Protein AF-A0A958Z4H5-F1 (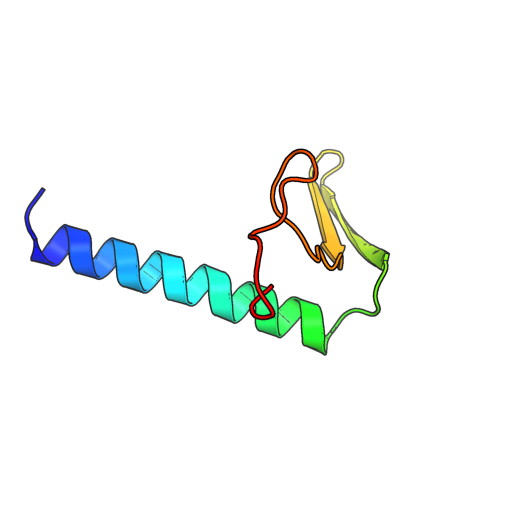afdb_monomer_lite)

pLDDT: mean 91.11, std 11.51, range [49.44, 98.62]

Sequence (61 aa):
MSLKKATFIIVLILLIDQISKFYIKTHFALGDEIRVFDWFRILFVENEGMAWGAKIPGEYG

Secondary structure (DSSP, 8-state):
--HHHHHHHHHHHHHHHHHHHHHHHHH--TT-EEEEETTEEE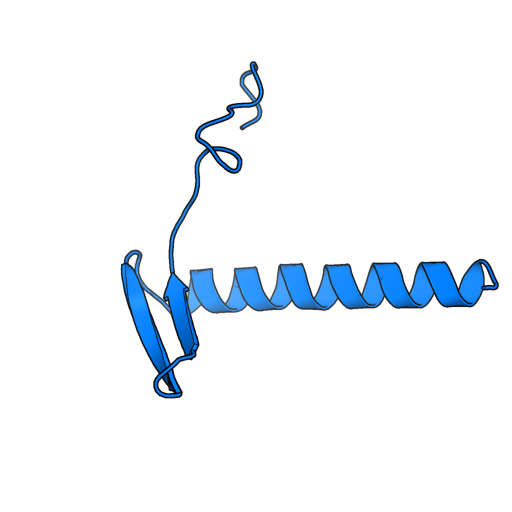E----SS-GGG---SSS--

Structure (mmCIF, N/CA/C/O backbone):
data_AF-A0A958Z4H5-F1
#
_entry.id   AF-A0A958Z4H5-F1
#
loop_
_atom_site.group_PDB
_atom_site.id
_atom_site.type_symbol
_atom_site.label_atom_id
_atom_site.label_alt_id
_atom_site.label_comp_id
_atom_site.label_asym_id
_atom_site.label_entity_id
_atom_site.label_seq_id
_atom_site.pdbx_PDB_ins_code
_atom_site.Cartn_x
_atom_site.Cartn_y
_atom_site.Cartn_z
_atom_site.occupancy
_atom_site.B_iso_or_equiv
_atom_site.auth_seq_id
_atom_site.auth_comp_id
_atom_site.auth_asym_id
_atom_site.auth_atom_id
_atom_site.pdbx_PDB_model_num
ATOM 1 N N . MET A 1 1 ? -20.566 7.893 18.686 1.00 70.50 1 MET A N 1
ATOM 2 C CA . MET A 1 1 ? -19.889 6.577 18.578 1.00 70.50 1 MET A CA 1
ATOM 3 C C . MET A 1 1 ? -19.235 6.267 19.918 1.00 70.50 1 MET A C 1
ATOM 5 O O . MET A 1 1 ? -18.687 7.188 20.505 1.00 70.50 1 MET A O 1
ATOM 9 N N . SER A 1 2 ? -19.328 5.043 20.451 1.00 91.81 2 SER A N 1
ATOM 10 C CA . SER A 1 2 ? -18.650 4.726 21.720 1.00 91.81 2 SER A CA 1
ATOM 11 C C . SER A 1 2 ? -17.147 4.548 21.502 1.00 91.81 2 SER A C 1
ATOM 13 O O . SER A 1 2 ? -16.732 4.106 20.429 1.00 91.81 2 SER A O 1
ATOM 15 N N . LEU A 1 3 ? -16.338 4.846 22.523 1.00 93.88 3 LEU A N 1
ATOM 16 C CA . LEU A 1 3 ? -14.878 4.746 22.441 1.00 93.88 3 LEU A CA 1
ATOM 17 C C . LEU A 1 3 ? -14.421 3.347 22.004 1.00 93.88 3 LEU A C 1
ATOM 19 O O . LEU A 1 3 ? -13.591 3.228 21.118 1.00 93.88 3 LEU A O 1
ATOM 23 N N . LYS A 1 4 ? -15.058 2.287 22.518 1.00 95.31 4 LYS A N 1
ATOM 24 C CA . LYS A 1 4 ? -14.773 0.896 22.118 1.00 95.31 4 LYS A CA 1
ATOM 25 C C . LYS A 1 4 ? -14.966 0.657 20.616 1.00 95.31 4 LYS A C 1
ATOM 27 O O . LYS A 1 4 ? -14.138 0.006 19.990 1.00 95.31 4 LYS A O 1
ATOM 32 N N . LYS A 1 5 ? -16.043 1.202 20.033 1.00 96.38 5 LYS A N 1
ATOM 33 C CA . LYS A 1 5 ? -16.300 1.108 18.586 1.00 96.38 5 LYS A CA 1
ATOM 34 C C . LYS A 1 5 ? -15.252 1.894 17.794 1.00 96.38 5 LYS A C 1
ATOM 36 O O . LYS A 1 5 ? -14.758 1.389 16.796 1.00 96.38 5 LYS A O 1
ATOM 41 N N . ALA A 1 6 ? -14.880 3.083 18.271 1.00 97.56 6 ALA A N 1
ATOM 42 C CA . ALA A 1 6 ? -13.837 3.900 17.654 1.00 97.56 6 ALA A CA 1
ATOM 43 C C . ALA A 1 6 ? -12.479 3.180 17.648 1.00 97.56 6 ALA A C 1
ATOM 45 O O . ALA A 1 6 ? -11.864 3.041 16.597 1.00 97.56 6 ALA A O 1
ATOM 46 N N . THR A 1 7 ? -12.048 2.664 18.804 1.00 97.81 7 THR A N 1
ATOM 47 C CA . THR A 1 7 ? -10.783 1.936 18.958 1.00 97.81 7 THR A CA 1
ATOM 48 C C . THR A 1 7 ? -10.721 0.723 18.041 1.00 97.81 7 THR A C 1
ATOM 50 O O . THR A 1 7 ? -9.717 0.528 17.365 1.00 97.81 7 THR A O 1
ATOM 53 N N . PHE A 1 8 ? -11.800 -0.060 17.968 1.00 98.00 8 PHE A N 1
ATOM 54 C CA . PHE A 1 8 ? -11.857 -1.215 17.076 1.00 98.00 8 PHE A CA 1
ATOM 55 C C . PHE A 1 8 ? -11.670 -0.820 15.604 1.00 98.00 8 PHE A C 1
ATOM 57 O O . PHE A 1 8 ? -10.860 -1.426 14.908 1.00 98.00 8 PHE A O 1
ATOM 64 N N . ILE A 1 9 ? -12.369 0.224 15.146 1.00 98.06 9 ILE A N 1
ATOM 65 C CA . ILE A 1 9 ? -12.255 0.716 13.765 1.00 98.06 9 ILE A CA 1
ATOM 66 C C . ILE A 1 9 ? -10.832 1.208 13.477 1.00 98.06 9 ILE A C 1
ATOM 68 O O . ILE A 1 9 ? -10.272 0.860 12.442 1.00 98.06 9 ILE A O 1
ATOM 72 N N . ILE A 1 10 ? -10.231 1.973 14.393 1.00 98.06 10 ILE A N 1
ATOM 73 C CA . ILE A 1 10 ? -8.861 2.484 14.235 1.00 98.06 10 ILE A CA 1
ATOM 74 C C . ILE A 1 10 ? -7.868 1.327 14.095 1.00 98.06 10 ILE A C 1
ATOM 76 O O . ILE A 1 10 ? -7.081 1.313 13.154 1.00 98.06 10 ILE A O 1
ATOM 80 N N . VAL A 1 11 ? -7.928 0.336 14.991 1.00 98.25 11 VAL A N 1
ATOM 81 C CA . VAL A 1 11 ? -7.029 -0.828 14.943 1.00 98.25 11 VAL A CA 1
ATOM 82 C C . VAL A 1 11 ? -7.206 -1.602 13.639 1.00 98.25 11 VAL A C 1
ATOM 84 O O . VAL A 1 11 ? -6.217 -1.964 13.011 1.00 98.25 11 VAL A O 1
ATOM 87 N N . LEU A 1 12 ? -8.447 -1.815 13.196 1.00 98.44 12 LEU A N 1
ATOM 88 C CA . LEU A 1 12 ? -8.721 -2.515 11.944 1.00 98.44 12 LEU A CA 1
ATOM 89 C C . LEU A 1 12 ? -8.134 -1.779 10.730 1.00 98.44 12 LEU A C 1
ATOM 91 O O . LEU A 1 12 ? -7.507 -2.411 9.883 1.00 98.44 12 LEU A O 1
ATOM 95 N N . ILE A 1 13 ? -8.295 -0.454 10.659 1.00 98.50 13 ILE A N 1
ATOM 96 C CA . ILE A 1 13 ? -7.734 0.366 9.575 1.00 98.50 13 ILE A CA 1
ATOM 97 C C . ILE A 1 13 ? -6.205 0.275 9.567 1.00 98.50 13 ILE A C 1
ATOM 99 O O . ILE A 1 13 ? -5.618 0.045 8.513 1.00 98.50 13 ILE A O 1
ATOM 103 N N . LEU A 1 14 ? -5.563 0.403 10.733 1.00 98.44 14 LEU A N 1
ATOM 104 C CA . LEU A 1 14 ? -4.105 0.310 10.842 1.00 98.44 14 LEU A CA 1
ATOM 105 C C . LEU A 1 14 ? -3.585 -1.076 10.446 1.00 98.44 14 LEU A C 1
ATOM 107 O O . LEU A 1 14 ? -2.559 -1.173 9.780 1.00 98.44 14 LEU A O 1
ATOM 111 N N . LEU A 1 15 ? -4.298 -2.149 10.801 1.00 98.62 15 LEU A N 1
ATOM 112 C CA . LEU A 1 15 ? -3.929 -3.502 10.384 1.00 98.62 15 LEU A CA 1
ATOM 113 C C . LEU A 1 15 ? -3.999 -3.663 8.863 1.00 98.62 15 LEU A C 1
ATOM 115 O O . LEU A 1 15 ? -3.056 -4.176 8.267 1.00 98.62 15 LEU A O 1
ATOM 119 N N . ILE A 1 16 ? -5.078 -3.197 8.227 1.00 98.50 16 ILE A N 1
ATOM 120 C CA . ILE A 1 16 ? -5.227 -3.265 6.765 1.00 98.50 16 ILE A CA 1
ATOM 121 C C . ILE A 1 16 ? -4.125 -2.449 6.072 1.00 98.50 16 ILE A C 1
ATOM 123 O O . ILE A 1 16 ? -3.508 -2.932 5.121 1.00 98.50 16 ILE A O 1
ATOM 127 N N . ASP A 1 17 ? -3.832 -1.244 6.568 1.00 97.81 17 ASP A N 1
ATOM 128 C CA . ASP A 1 17 ? -2.761 -0.386 6.049 1.00 97.81 17 ASP A CA 1
ATOM 129 C C . ASP A 1 17 ? -1.392 -1.082 6.103 1.00 97.81 17 ASP A C 1
ATOM 131 O O . ASP A 1 17 ? -0.696 -1.179 5.094 1.00 97.81 17 ASP A O 1
ATOM 135 N N . GLN A 1 18 ? -1.015 -1.627 7.258 1.00 98.00 18 GLN A N 1
ATOM 136 C CA . GLN A 1 18 ? 0.311 -2.220 7.429 1.00 98.00 18 GLN A CA 1
ATOM 137 C C . GLN A 1 18 ? 0.459 -3.555 6.690 1.00 98.00 18 GLN A C 1
ATOM 139 O O . GLN A 1 18 ? 1.489 -3.794 6.059 1.00 98.00 18 GLN A O 1
ATOM 144 N N . ILE A 1 19 ? -0.573 -4.408 6.705 1.00 98.56 19 ILE A N 1
ATOM 145 C CA . ILE A 1 19 ? -0.554 -5.692 5.987 1.00 98.56 19 ILE A CA 1
ATOM 146 C C . ILE A 1 19 ? -0.461 -5.459 4.477 1.00 98.56 19 ILE A C 1
ATOM 148 O O . ILE A 1 19 ? 0.351 -6.102 3.812 1.00 98.56 19 ILE A O 1
ATOM 152 N N . SER A 1 20 ? -1.250 -4.526 3.930 1.00 97.25 20 SER A N 1
ATOM 153 C CA . SER A 1 20 ? -1.194 -4.214 2.497 1.00 97.25 20 SER A CA 1
ATOM 154 C C . SER A 1 20 ? 0.176 -3.6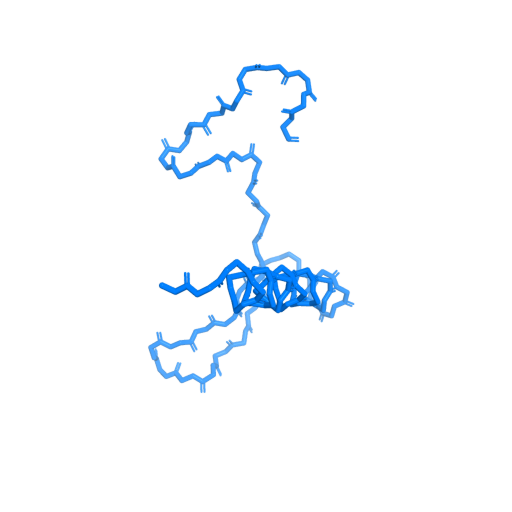63 2.090 1.00 97.25 20 SER A C 1
ATOM 156 O O . SER A 1 20 ? 0.757 -4.161 1.130 1.00 97.25 20 SER A O 1
ATOM 158 N N . LYS A 1 21 ? 0.761 -2.733 2.859 1.00 96.19 21 LYS A N 1
ATOM 159 C CA . LYS A 1 21 ? 2.127 -2.228 2.617 1.00 96.19 21 LYS A CA 1
ATOM 160 C C . LYS A 1 21 ? 3.173 -3.339 2.632 1.00 96.19 21 LYS A C 1
ATOM 162 O O . LYS A 1 21 ? 4.015 -3.390 1.738 1.00 96.19 21 LYS A O 1
ATOM 167 N N . PHE A 1 22 ? 3.112 -4.234 3.618 1.00 97.88 22 PHE A N 1
ATOM 168 C CA . PHE A 1 22 ? 4.040 -5.359 3.716 1.00 97.88 22 PHE A CA 1
ATOM 169 C C . PHE A 1 22 ? 3.924 -6.302 2.513 1.00 97.88 22 PHE A C 1
ATOM 171 O O . PHE A 1 22 ? 4.938 -6.685 1.932 1.00 97.88 22 PHE A O 1
ATOM 178 N N . TYR A 1 23 ? 2.698 -6.638 2.106 1.00 97.75 23 TYR A N 1
ATOM 179 C CA . TYR A 1 23 ? 2.454 -7.486 0.942 1.00 97.75 23 TYR A CA 1
ATOM 180 C C . TYR A 1 23 ? 3.042 -6.875 -0.336 1.00 97.75 23 TYR A C 1
ATOM 182 O O . TYR A 1 23 ? 3.808 -7.544 -1.027 1.00 97.75 23 TYR A O 1
ATOM 190 N N . ILE A 1 24 ? 2.764 -5.593 -0.607 1.00 97.50 24 ILE A N 1
ATOM 191 C CA . ILE A 1 24 ? 3.301 -4.909 -1.790 1.00 97.50 24 ILE A CA 1
ATOM 192 C C . ILE A 1 24 ? 4.834 -4.897 -1.770 1.00 97.50 24 ILE A C 1
ATOM 194 O O . ILE A 1 24 ? 5.449 -5.331 -2.738 1.00 97.50 24 ILE A O 1
ATOM 198 N N . LYS A 1 25 ? 5.463 -4.516 -0.649 1.00 96.44 25 LYS A N 1
ATOM 199 C CA . LYS A 1 25 ? 6.934 -4.463 -0.542 1.00 96.44 25 LYS A CA 1
ATOM 200 C C . LYS A 1 25 ? 7.634 -5.813 -0.726 1.00 96.44 25 LYS A C 1
ATOM 202 O O . LYS A 1 25 ? 8.818 -5.835 -1.039 1.00 96.44 25 LYS A O 1
ATOM 207 N N . THR A 1 26 ? 6.944 -6.925 -0.483 1.00 97.62 26 THR A N 1
ATOM 208 C CA . THR A 1 26 ? 7.542 -8.272 -0.535 1.00 97.62 26 THR A CA 1
ATOM 209 C C . THR A 1 26 ? 7.256 -9.030 -1.828 1.00 97.62 26 THR A C 1
ATOM 211 O O . THR A 1 26 ? 7.952 -10.001 -2.109 1.00 97.62 26 THR A O 1
ATOM 214 N N . HIS A 1 27 ? 6.263 -8.606 -2.613 1.00 97.75 27 HIS A N 1
ATOM 215 C CA . HIS A 1 27 ? 5.813 -9.329 -3.811 1.00 97.75 27 HIS A CA 1
ATOM 216 C C . HIS A 1 27 ? 5.980 -8.537 -5.116 1.00 97.75 27 HIS A C 1
ATOM 218 O O . HIS A 1 27 ? 5.741 -9.093 -6.184 1.00 97.75 27 HIS A O 1
ATOM 224 N N . PHE A 1 28 ? 6.372 -7.263 -5.043 1.00 97.88 28 PHE A N 1
ATOM 225 C CA . PHE A 1 28 ? 6.508 -6.361 -6.187 1.00 97.88 28 PHE A CA 1
ATOM 226 C C . PHE A 1 28 ? 7.907 -5.740 -6.194 1.00 97.88 28 PHE A C 1
ATOM 228 O O . PHE A 1 28 ? 8.444 -5.405 -5.136 1.00 97.88 28 PHE A O 1
ATOM 235 N N . ALA A 1 29 ? 8.481 -5.535 -7.377 1.00 97.56 29 ALA A N 1
ATOM 236 C CA . ALA A 1 29 ? 9.600 -4.621 -7.561 1.00 97.56 29 ALA A CA 1
ATOM 237 C C . ALA A 1 29 ? 9.097 -3.171 -7.665 1.00 97.56 29 ALA A C 1
ATOM 239 O O . ALA A 1 29 ? 7.933 -2.913 -7.978 1.00 97.56 29 ALA A O 1
ATOM 240 N N . LEU A 1 30 ? 9.966 -2.198 -7.375 1.00 96.88 30 LEU A N 1
ATOM 241 C CA . LEU A 1 30 ? 9.611 -0.781 -7.483 1.00 96.88 30 LEU A CA 1
ATOM 242 C C . LEU A 1 30 ? 9.179 -0.453 -8.922 1.00 96.88 30 LEU A C 1
ATOM 244 O O . LEU A 1 30 ? 9.928 -0.696 -9.865 1.00 96.88 30 LEU A O 1
ATOM 248 N N . GLY A 1 31 ? 7.987 0.126 -9.074 1.00 96.06 31 GLY A N 1
ATOM 249 C CA . GLY A 1 31 ? 7.379 0.423 -10.371 1.00 96.06 31 GLY A CA 1
ATOM 250 C C . GLY A 1 31 ? 6.510 -0.698 -10.950 1.00 96.06 31 GLY A C 1
ATOM 251 O O . GLY A 1 31 ? 5.817 -0.446 -11.935 1.00 96.06 31 GLY A O 1
ATOM 252 N N . ASP A 1 32 ? 6.484 -1.892 -10.348 1.00 98.06 32 ASP A N 1
ATOM 253 C CA . ASP A 1 32 ? 5.580 -2.959 -10.784 1.00 98.06 32 ASP A CA 1
ATOM 254 C C . ASP A 1 32 ? 4.120 -2.575 -10.528 1.00 98.06 32 ASP A C 1
ATOM 256 O O . ASP A 1 32 ? 3.762 -2.054 -9.463 1.00 98.06 32 ASP A O 1
ATOM 260 N N . GLU A 1 33 ? 3.255 -2.898 -11.493 1.00 96.81 33 GLU A N 1
ATOM 261 C CA . GLU A 1 33 ? 1.816 -2.693 -11.383 1.00 96.81 33 GLU A CA 1
ATOM 262 C C . GLU A 1 33 ? 0.989 -3.927 -11.745 1.00 96.81 33 GLU A C 1
ATOM 264 O O . GLU A 1 33 ? 1.339 -4.726 -12.612 1.00 96.81 33 GLU A O 1
ATOM 269 N N . ILE A 1 34 ? -0.176 -4.034 -11.107 1.00 97.62 34 ILE A N 1
ATOM 270 C CA . ILE A 1 34 ? -1.250 -4.947 -11.490 1.00 97.62 34 ILE A CA 1
ATOM 271 C C . ILE A 1 34 ? -2.505 -4.126 -11.768 1.00 97.62 34 ILE A C 1
ATOM 273 O O . ILE A 1 34 ? -3.008 -3.400 -10.906 1.00 97.62 34 ILE A O 1
ATOM 277 N N . ARG A 1 35 ? -3.052 -4.282 -12.975 1.00 97.75 35 ARG A N 1
ATOM 278 C CA . ARG A 1 35 ? -4.373 -3.763 -13.340 1.00 97.75 35 ARG A CA 1
ATOM 279 C C . ARG A 1 35 ? -5.446 -4.706 -12.806 1.00 97.75 35 ARG A C 1
ATOM 281 O O . ARG A 1 35 ? -5.561 -5.835 -13.269 1.00 97.75 35 ARG A O 1
ATOM 288 N N . VAL A 1 36 ? -6.231 -4.229 -11.845 1.00 97.50 36 VAL A N 1
ATOM 289 C CA . VAL A 1 36 ? -7.338 -4.991 -11.246 1.00 97.50 36 VAL A CA 1
ATOM 290 C C . VAL A 1 36 ? -8.626 -4.734 -12.028 1.00 97.50 36 VAL A C 1
ATOM 292 O O . VAL A 1 36 ? -9.311 -5.666 -12.433 1.00 97.50 36 VAL A O 1
ATOM 295 N N . PHE A 1 37 ? -8.910 -3.459 -12.302 1.00 98.00 37 PHE A N 1
ATOM 296 C CA . PHE A 1 37 ? -9.968 -3.006 -13.205 1.00 98.00 37 PHE A CA 1
ATOM 297 C C . PHE A 1 37 ? -9.417 -1.906 -14.110 1.00 98.00 37 PHE A C 1
ATOM 299 O O . PHE A 1 37 ? -8.344 -1.360 -13.866 1.00 98.00 37 PHE A O 1
ATOM 306 N N . ASP A 1 38 ? -10.172 -1.512 -15.128 1.00 97.25 38 ASP A N 1
ATOM 307 C CA . ASP A 1 38 ? -9.742 -0.466 -16.065 1.00 97.25 38 ASP A CA 1
ATOM 308 C C . ASP A 1 38 ? -9.407 0.870 -15.385 1.00 97.25 38 ASP A C 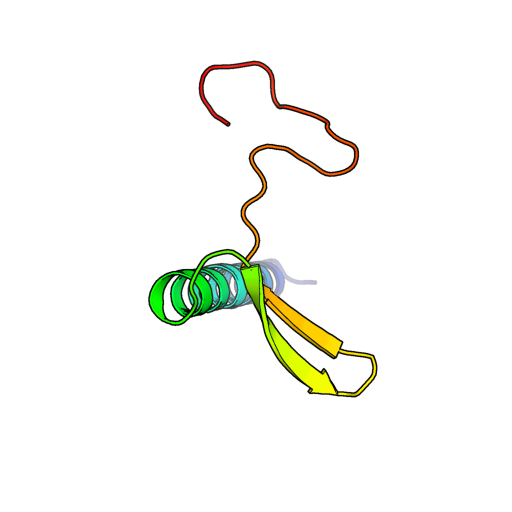1
ATOM 310 O O . ASP A 1 38 ? -8.485 1.566 -15.809 1.00 97.25 38 ASP A O 1
ATOM 314 N N . TRP A 1 39 ? -10.100 1.183 -14.289 1.00 97.38 39 TRP A N 1
ATOM 315 C CA . TRP A 1 39 ? -9.907 2.387 -13.478 1.00 97.38 39 TRP A CA 1
ATOM 316 C C . TRP A 1 39 ? -9.104 2.146 -12.188 1.00 97.38 39 TRP A C 1
ATOM 318 O O . TRP A 1 39 ? -8.835 3.101 -11.463 1.00 97.38 39 TRP A O 1
ATOM 328 N N . PHE A 1 40 ? -8.722 0.898 -11.880 1.00 97.50 40 PHE A N 1
ATOM 329 C CA . PHE A 1 40 ? -8.068 0.544 -10.617 1.00 97.50 40 PHE A CA 1
ATOM 330 C C . PHE A 1 40 ? -6.813 -0.299 -10.830 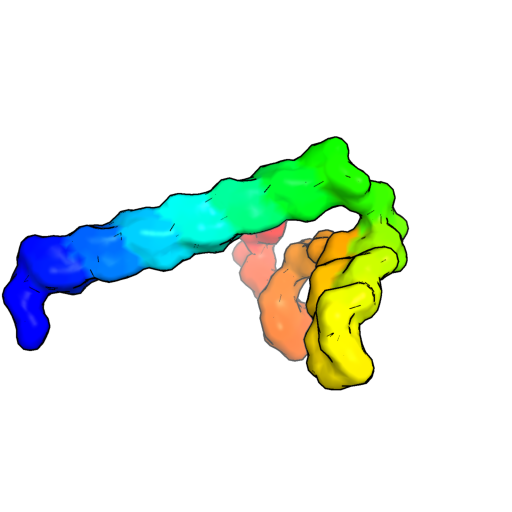1.00 97.50 40 PHE A C 1
ATOM 332 O O . PHE A 1 40 ? -6.861 -1.405 -11.377 1.00 97.50 40 PHE A O 1
ATOM 339 N N . ARG A 1 41 ? -5.687 0.214 -10.336 1.00 97.31 41 ARG A N 1
ATOM 340 C CA . ARG A 1 41 ? -4.391 -0.461 -10.363 1.00 97.31 41 ARG A CA 1
ATOM 341 C C . ARG A 1 41 ? -3.768 -0.458 -8.980 1.00 97.31 41 ARG A C 1
ATOM 343 O O . ARG A 1 41 ? -3.959 0.479 -8.207 1.00 97.31 41 ARG A O 1
ATOM 350 N N . ILE A 1 42 ? -2.996 -1.497 -8.717 1.00 97.62 42 ILE A N 1
ATOM 351 C CA . ILE A 1 42 ? -2.068 -1.571 -7.599 1.00 97.62 42 ILE A CA 1
ATOM 352 C C . ILE A 1 42 ? -0.688 -1.328 -8.193 1.00 97.62 42 ILE A C 1
ATOM 354 O O . ILE A 1 42 ? -0.262 -2.103 -9.040 1.00 97.62 42 ILE A O 1
ATOM 358 N N . LEU A 1 43 ? -0.029 -0.252 -7.779 1.00 96.62 43 LEU A N 1
ATOM 359 C CA . LEU A 1 43 ? 1.296 0.143 -8.249 1.00 96.62 43 LEU A CA 1
ATOM 360 C C . LEU A 1 43 ? 2.213 0.263 -7.035 1.00 96.62 43 LEU A C 1
ATOM 362 O O . LEU A 1 43 ? 1.872 0.970 -6.081 1.00 96.62 43 LEU A O 1
ATOM 366 N N . PHE A 1 44 ? 3.369 -0.400 -7.068 1.00 97.62 44 PHE A N 1
ATOM 367 C CA . PHE A 1 44 ? 4.368 -0.212 -6.027 1.00 97.62 44 PHE A CA 1
ATOM 368 C C . PHE A 1 44 ? 5.193 1.048 -6.301 1.00 97.62 44 PHE A C 1
ATOM 370 O O . PHE A 1 44 ? 6.025 1.094 -7.205 1.00 97.62 44 PHE A O 1
ATOM 377 N N . VAL A 1 45 ? 4.964 2.073 -5.483 1.00 94.81 45 VAL A N 1
ATOM 378 C CA . VAL A 1 45 ? 5.743 3.313 -5.442 1.00 94.81 45 VAL A CA 1
ATOM 379 C C . VAL A 1 45 ? 6.184 3.601 -4.016 1.00 94.81 45 VAL A C 1
ATOM 381 O O . VAL A 1 45 ? 5.439 3.370 -3.061 1.00 94.81 45 VAL A O 1
ATOM 384 N N . GLU A 1 46 ? 7.386 4.147 -3.878 1.00 91.62 46 GLU A N 1
ATOM 385 C CA . GLU A 1 46 ? 7.876 4.707 -2.624 1.00 91.62 46 GLU A CA 1
ATOM 386 C C . GLU A 1 46 ? 7.806 6.230 -2.696 1.00 91.62 46 GLU A C 1
ATOM 388 O O . GLU A 1 46 ? 8.091 6.839 -3.727 1.00 91.62 46 GLU A O 1
ATOM 393 N N . ASN A 1 47 ? 7.362 6.845 -1.605 1.00 88.19 47 ASN A N 1
ATOM 394 C CA . ASN A 1 47 ? 7.209 8.286 -1.507 1.00 88.19 47 ASN A CA 1
ATOM 395 C C . ASN A 1 47 ? 8.010 8.777 -0.301 1.00 88.19 47 ASN A C 1
ATOM 397 O O . ASN A 1 47 ? 7.590 8.576 0.834 1.00 88.19 47 ASN A O 1
ATOM 401 N N . GLU A 1 48 ? 9.146 9.428 -0.560 1.00 81.00 48 GLU A N 1
ATOM 402 C CA . GLU A 1 48 ? 10.025 10.036 0.457 1.00 81.00 48 GLU A CA 1
ATOM 403 C C . GLU A 1 48 ? 9.464 11.358 1.029 1.00 81.00 48 GLU A C 1
ATOM 405 O O . GLU A 1 48 ? 10.175 12.145 1.654 1.00 81.00 48 GLU A O 1
ATOM 410 N N . GLY A 1 49 ? 8.198 11.673 0.752 1.00 78.69 49 GLY A N 1
ATOM 411 C CA . GLY A 1 49 ? 7.550 12.903 1.182 1.00 78.69 49 GLY A CA 1
ATOM 412 C C . GLY A 1 49 ? 6.043 12.749 1.350 1.00 78.69 49 GLY A C 1
ATOM 413 O O . GLY A 1 49 ? 5.462 11.672 1.259 1.00 78.69 49 GLY A O 1
ATOM 414 N N . MET A 1 50 ? 5.378 13.863 1.611 1.00 83.75 50 MET A N 1
ATOM 415 C CA . MET A 1 50 ? 3.929 13.960 1.711 1.00 83.75 50 MET A CA 1
ATOM 416 C C . MET A 1 50 ? 3.334 14.443 0.384 1.00 83.75 50 MET A C 1
ATOM 418 O O . MET A 1 50 ? 4.041 14.811 -0.559 1.00 83.75 50 MET A O 1
ATOM 422 N N . ALA A 1 51 ? 2.002 14.445 0.308 1.00 83.19 51 ALA A N 1
ATOM 423 C CA . ALA A 1 51 ? 1.290 15.001 -0.835 1.00 83.19 51 ALA A CA 1
ATOM 424 C C . ALA A 1 51 ? 1.803 16.415 -1.165 1.00 83.19 51 ALA A C 1
ATOM 426 O O . ALA A 1 51 ? 2.106 17.199 -0.265 1.00 83.19 51 ALA A O 1
ATOM 427 N N . TRP A 1 52 ? 1.880 16.736 -2.458 1.00 82.94 52 TRP A N 1
ATOM 428 C CA . TRP A 1 52 ? 2.342 18.039 -2.961 1.00 82.94 52 TRP A CA 1
ATOM 429 C C . TRP A 1 52 ? 3.812 18.369 -2.661 1.00 82.94 52 TRP A C 1
ATOM 431 O O . TRP A 1 52 ? 4.189 19.537 -2.638 1.00 82.94 52 TRP A O 1
ATOM 441 N N . GLY A 1 53 ? 4.656 17.355 -2.439 1.00 78.69 53 GLY A N 1
ATOM 442 C CA . GLY A 1 53 ? 6.092 17.553 -2.224 1.00 78.69 53 GLY A CA 1
ATOM 443 C C . GLY A 1 53 ? 6.433 18.162 -0.865 1.00 78.69 53 GLY A C 1
ATOM 444 O O . GLY A 1 53 ? 7.582 18.543 -0.638 1.00 78.69 53 GLY A O 1
ATOM 445 N N . ALA A 1 54 ? 5.458 18.245 0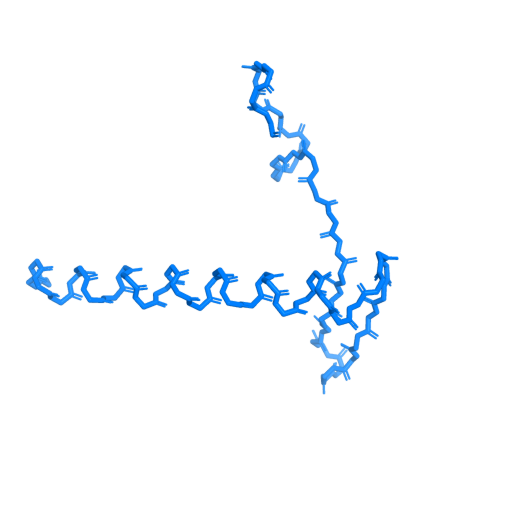.046 1.00 80.88 54 ALA A N 1
ATOM 446 C CA . ALA A 1 54 ? 5.717 18.612 1.426 1.00 80.88 54 ALA A CA 1
ATOM 447 C C . ALA A 1 54 ? 6.657 17.572 2.047 1.00 80.88 54 ALA A C 1
ATOM 449 O O . ALA A 1 54 ? 6.386 16.376 2.012 1.00 80.88 54 ALA A O 1
ATOM 450 N N . LYS A 1 55 ? 7.776 18.021 2.608 1.00 77.19 55 LYS A N 1
ATOM 451 C CA . LYS A 1 55 ? 8.690 17.177 3.380 1.00 77.19 55 LYS A CA 1
ATOM 452 C C . LYS A 1 55 ? 8.610 17.614 4.829 1.00 77.19 55 LYS A C 1
ATOM 454 O O . LYS A 1 55 ? 8.583 18.815 5.098 1.00 77.19 55 LYS A O 1
ATOM 459 N N . ILE A 1 56 ? 8.556 16.659 5.751 1.00 74.81 56 ILE A N 1
ATOM 460 C CA . ILE A 1 56 ? 8.705 16.981 7.168 1.00 74.81 56 ILE A CA 1
ATOM 461 C C . ILE A 1 56 ? 10.176 17.378 7.364 1.00 74.81 56 ILE A C 1
ATOM 463 O O . ILE A 1 56 ? 11.058 16.596 7.017 1.00 74.81 56 ILE A O 1
ATOM 467 N N . PRO A 1 57 ? 10.476 18.598 7.838 1.00 70.31 57 PRO A N 1
ATOM 468 C CA . PRO A 1 57 ? 11.853 18.993 8.090 1.00 70.31 57 PRO A CA 1
ATOM 469 C C . PRO A 1 57 ? 12.413 18.212 9.292 1.00 70.31 57 PRO A C 1
ATOM 471 O O . PRO A 1 57 ? 11.884 18.313 10.397 1.00 70.31 57 PRO A O 1
ATOM 474 N N . GLY A 1 58 ? 13.484 17.445 9.074 1.00 66.88 58 GLY A N 1
ATOM 475 C CA . GLY A 1 58 ? 14.175 16.632 10.085 1.00 66.88 58 GLY A CA 1
ATOM 476 C C . GLY A 1 58 ? 14.722 15.327 9.489 1.00 66.88 58 GLY A C 1
ATOM 477 O O . GLY A 1 58 ? 14.285 14.920 8.421 1.00 66.88 58 GLY A O 1
ATOM 478 N N . GLU A 1 59 ? 15.669 14.660 10.162 1.00 61.19 59 GLU A N 1
ATOM 479 C CA . GLU A 1 59 ? 16.228 13.358 9.714 1.00 61.19 59 GLU A CA 1
ATOM 480 C C . GLU A 1 59 ? 15.217 12.197 9.758 1.00 61.19 59 GLU A C 1
ATOM 482 O O . GLU A 1 59 ? 15.517 11.090 9.319 1.00 61.19 59 GLU A O 1
ATOM 487 N N . TYR A 1 60 ? 14.014 12.445 10.274 1.00 58.06 60 TYR A N 1
ATOM 488 C CA . TYR A 1 60 ? 12.912 11.494 10.259 1.00 58.06 60 TYR A CA 1
ATOM 489 C C . TYR A 1 60 ? 11.943 11.881 9.142 1.00 58.06 60 TYR A C 1
ATOM 491 O O . TYR A 1 60 ? 11.014 12.667 9.349 1.00 58.06 60 TYR A O 1
ATOM 499 N N . GLY A 1 61 ? 12.219 11.342 7.958 1.00 49.44 61 GLY A N 1
ATOM 500 C CA . GLY A 1 61 ? 11.323 11.275 6.806 1.00 49.44 61 GLY A CA 1
ATOM 501 C C . GLY A 1 61 ? 11.044 9.822 6.474 1.00 49.44 61 GLY A C 1
ATOM 502 O O . GLY A 1 61 ? 12.030 9.056 6.413 1.00 49.44 61 GLY A O 1
#

Radius of gyration: 15.69 Å; chains: 1; bounding box: 36×28×38 Å

Foldseek 3Di:
DDPVVVVVVVVVVVVVVVVVLVVCVVPDDQQDKDPPDPPDMDGHHDDCDDPPRHHDPDPPD